Pro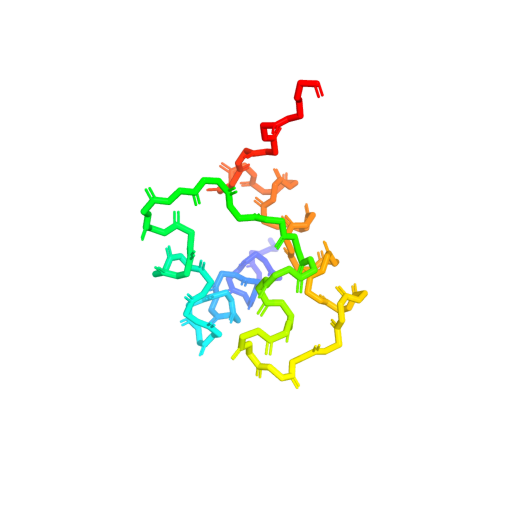tein AF-A0A3C1Z3A3-F1 (afdb_monomer_lite)

Sequence (60 aa):
GYYWETKILLTAVKLDVFSLLDGQGHSAAELAERLGADERTLELLLNALVAIRLLSKSGH

Structure (mmCIF, N/CA/C/O backbone):
data_AF-A0A3C1Z3A3-F1
#
_entry.id   AF-A0A3C1Z3A3-F1
#
loop_
_atom_site.group_PDB
_atom_site.id
_atom_site.type_symbol
_atom_site.label_atom_id
_atom_site.label_alt_id
_atom_site.label_comp_id
_atom_site.label_asym_id
_atom_site.label_entity_id
_atom_site.label_seq_id
_atom_site.pdbx_PDB_ins_code
_atom_site.Cartn_x
_atom_site.Cartn_y
_atom_site.Cartn_z
_atom_site.occupancy
_atom_site.B_iso_or_equiv
_atom_site.auth_seq_id
_atom_site.auth_comp_id
_atom_site.auth_asym_id
_atom_site.auth_atom_id
_atom_site.pdbx_PDB_model_num
ATOM 1 N N . GLY A 1 1 ? 15.762 -8.219 -13.994 1.00 57.12 1 GLY A N 1
ATOM 2 C CA . GLY A 1 1 ? 15.761 -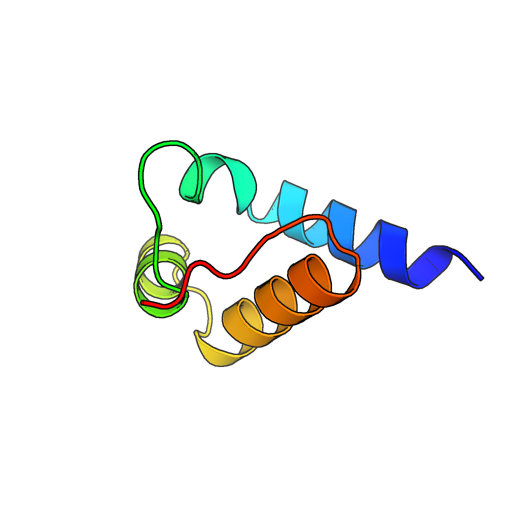7.780 -12.590 1.00 57.12 1 GLY A CA 1
ATOM 3 C C . GLY A 1 1 ? 14.351 -7.463 -12.143 1.00 57.12 1 GLY A C 1
ATOM 4 O O . GLY A 1 1 ? 14.020 -6.299 -12.073 1.00 57.12 1 GLY A O 1
ATOM 5 N N . TYR A 1 2 ? 13.545 -8.491 -11.852 1.00 62.66 2 TYR A N 1
ATOM 6 C CA . TYR A 1 2 ? 12.096 -8.381 -11.577 1.00 62.66 2 TYR A CA 1
ATOM 7 C C . TYR A 1 2 ? 11.752 -8.399 -10.070 1.00 62.66 2 TYR A C 1
ATOM 9 O O . TYR A 1 2 ? 10.601 -8.303 -9.661 1.00 62.66 2 TYR A O 1
ATOM 17 N N . TYR A 1 3 ? 12.770 -8.554 -9.217 1.00 73.06 3 TYR A N 1
ATOM 18 C CA . TYR A 1 3 ? 12.607 -8.817 -7.785 1.00 73.06 3 TYR A CA 1
ATOM 19 C C . TYR A 1 3 ? 11.937 -7.667 -7.017 1.00 73.06 3 TYR A C 1
ATOM 21 O O . TYR A 1 3 ? 11.207 -7.902 -6.055 1.00 73.06 3 TYR A O 1
ATOM 29 N N . TRP A 1 4 ? 12.176 -6.425 -7.441 1.00 74.69 4 TRP A N 1
ATOM 30 C CA . TRP A 1 4 ? 11.647 -5.237 -6.773 1.00 74.69 4 TRP A CA 1
ATOM 31 C C . TRP A 1 4 ? 10.172 -4.997 -7.106 1.00 74.69 4 TRP A C 1
ATOM 33 O O . TRP A 1 4 ? 9.388 -4.758 -6.194 1.00 74.69 4 TRP A O 1
ATOM 43 N N . GLU A 1 5 ? 9.765 -5.173 -8.365 1.00 77.12 5 GLU A N 1
ATOM 44 C CA . GLU A 1 5 ? 8.359 -5.075 -8.788 1.00 77.12 5 GLU A CA 1
ATOM 45 C C . GLU A 1 5 ? 7.476 -6.102 -8.072 1.00 77.12 5 GLU A C 1
ATOM 47 O O . GLU A 1 5 ? 6.432 -5.753 -7.522 1.00 77.12 5 GLU A O 1
ATOM 52 N N . THR A 1 6 ? 7.927 -7.358 -7.978 1.00 83.19 6 THR A N 1
ATOM 53 C CA . THR A 1 6 ? 7.185 -8.401 -7.255 1.00 83.19 6 THR A CA 1
ATOM 54 C C . THR A 1 6 ? 7.066 -8.097 -5.762 1.00 83.19 6 THR A C 1
ATOM 56 O O . THR A 1 6 ? 6.022 -8.354 -5.166 1.00 83.19 6 THR A O 1
ATOM 59 N N . LYS A 1 7 ? 8.103 -7.519 -5.143 1.00 83.06 7 LYS A N 1
ATOM 60 C CA . LYS A 1 7 ? 8.048 -7.091 -3.738 1.00 83.06 7 LYS A CA 1
ATOM 61 C C . LYS A 1 7 ? 7.072 -5.944 -3.508 1.00 83.06 7 LYS A C 1
ATOM 63 O O . LYS A 1 7 ? 6.364 -5.964 -2.502 1.00 83.06 7 LYS A O 1
ATOM 68 N N . ILE A 1 8 ? 7.030 -4.973 -4.418 1.00 83.12 8 ILE A N 1
ATOM 69 C CA . ILE A 1 8 ? 6.095 -3.844 -4.354 1.00 83.12 8 ILE A CA 1
ATOM 70 C C . ILE A 1 8 ? 4.661 -4.368 -4.476 1.00 83.12 8 ILE A C 1
ATOM 72 O O . ILE A 1 8 ? 3.832 -4.069 -3.619 1.00 83.12 8 ILE A O 1
ATOM 76 N N . LEU A 1 9 ? 4.399 -5.237 -5.458 1.00 82.75 9 LEU A N 1
ATOM 77 C CA . LEU A 1 9 ? 3.094 -5.870 -5.645 1.00 82.75 9 LEU A CA 1
ATOM 78 C C . LEU A 1 9 ? 2.669 -6.694 -4.421 1.00 82.75 9 LEU A C 1
ATOM 80 O O . LEU A 1 9 ? 1.560 -6.528 -3.924 1.00 82.75 9 LEU A O 1
ATOM 84 N N . LEU A 1 10 ? 3.553 -7.546 -3.893 1.00 85.19 10 LEU A N 1
ATOM 85 C CA . LEU A 1 10 ? 3.247 -8.366 -2.718 1.00 85.19 10 LEU A CA 1
ATOM 86 C C . LEU A 1 10 ? 2.957 -7.508 -1.482 1.00 85.19 10 LEU A C 1
ATOM 88 O O . LEU A 1 10 ? 2.081 -7.848 -0.695 1.00 85.19 10 LEU A O 1
ATOM 92 N N . THR A 1 11 ? 3.684 -6.405 -1.306 1.00 85.44 11 THR A N 1
ATOM 93 C CA . THR A 1 11 ? 3.451 -5.458 -0.206 1.00 85.44 11 THR A CA 1
ATOM 94 C C . THR A 1 11 ? 2.094 -4.777 -0.348 1.00 85.44 11 THR A C 1
ATOM 96 O O . THR A 1 11 ? 1.353 -4.705 0.626 1.00 85.44 11 THR A O 1
ATOM 99 N N . ALA A 1 12 ? 1.734 -4.350 -1.559 1.00 82.19 12 ALA A N 1
ATOM 100 C CA . ALA A 1 12 ? 0.437 -3.744 -1.842 1.00 82.19 12 ALA A CA 1
ATOM 101 C C . ALA A 1 12 ? -0.734 -4.705 -1.588 1.00 82.19 12 ALA A C 1
ATOM 103 O O . ALA A 1 12 ? -1.739 -4.301 -1.011 1.00 82.19 12 ALA A O 1
ATOM 104 N N . VAL A 1 13 ? -0.578 -5.984 -1.953 1.00 84.62 13 VAL A N 1
ATOM 105 C CA . VAL A 1 13 ? -1.556 -7.041 -1.648 1.00 84.62 13 VAL A CA 1
ATOM 106 C C . VAL A 1 13 ? -1.618 -7.321 -0.145 1.00 84.62 13 VAL A C 1
ATOM 108 O O . VAL A 1 13 ? -2.701 -7.431 0.410 1.00 84.62 13 VAL A O 1
ATOM 111 N N . LYS A 1 14 ? -0.473 -7.399 0.545 1.00 84.06 14 LYS A N 1
ATOM 112 C CA . LYS A 1 14 ? -0.426 -7.626 2.001 1.00 84.06 14 LYS A CA 1
ATOM 113 C C . LYS A 1 14 ? -1.076 -6.512 2.815 1.00 84.06 14 LYS A C 1
ATOM 115 O O . LYS A 1 14 ? -1.617 -6.787 3.878 1.00 84.06 14 LYS A O 1
ATOM 120 N N . LEU A 1 15 ? -0.958 -5.276 2.345 1.00 79.25 15 LEU A N 1
ATOM 121 C CA . LEU A 1 15 ? -1.578 -4.099 2.948 1.00 79.25 15 LEU A CA 1
ATOM 122 C C . LEU A 1 15 ? -3.021 -3.894 2.477 1.00 79.25 15 LEU A C 1
ATOM 124 O O . LEU A 1 15 ? -3.634 -2.903 2.849 1.00 79.25 15 LEU A O 1
ATOM 128 N N . ASP A 1 16 ? -3.543 -4.800 1.647 1.00 81.56 16 ASP A N 1
ATOM 129 C CA . ASP A 1 16 ? -4.909 -4.753 1.128 1.00 81.56 16 ASP A CA 1
ATOM 130 C C . ASP A 1 16 ? -5.246 -3.417 0.431 1.00 81.56 16 ASP A C 1
ATOM 132 O O . ASP A 1 16 ? -6.389 -2.967 0.392 1.00 81.56 16 ASP A O 1
ATOM 136 N N . VAL A 1 17 ? -4.226 -2.772 -0.157 1.00 78.31 17 VAL A N 1
ATOM 137 C CA . VAL A 1 17 ? -4.333 -1.436 -0.771 1.00 78.31 17 VAL A CA 1
ATOM 138 C C . VAL A 1 17 ? -5.373 -1.435 -1.887 1.00 78.31 17 VAL A C 1
ATOM 140 O O . VAL A 1 17 ? -6.095 -0.460 -2.056 1.00 78.31 17 VAL A O 1
ATOM 143 N N . PHE A 1 18 ? -5.475 -2.536 -2.634 1.00 79.44 18 PHE A N 1
ATOM 144 C CA . PHE A 1 18 ? -6.450 -2.679 -3.714 1.00 79.44 18 PHE A CA 1
ATOM 145 C C . PHE A 1 18 ? -7.887 -2.729 -3.199 1.00 79.44 18 PHE A C 1
ATOM 147 O O . PHE A 1 18 ? -8.726 -2.040 -3.761 1.00 79.44 18 PHE A O 1
ATOM 154 N N . SER A 1 19 ? -8.163 -3.466 -2.121 1.00 78.88 19 SER A N 1
ATOM 155 C CA . SER A 1 19 ? -9.498 -3.504 -1.511 1.00 78.88 19 SER A CA 1
ATOM 156 C C . SER A 1 19 ? -9.886 -2.157 -0.918 1.00 78.88 19 SER A C 1
ATOM 158 O O . SER A 1 19 ? -11.046 -1.773 -0.947 1.00 78.88 19 SER A O 1
ATOM 160 N N . LEU A 1 20 ? -8.916 -1.408 -0.391 1.00 73.44 20 LEU A N 1
ATOM 161 C CA . LEU A 1 20 ? -9.178 -0.069 0.119 1.00 73.44 20 LEU A CA 1
ATOM 162 C C . LEU A 1 20 ? -9.399 0.961 -0.995 1.00 73.44 20 LEU A C 1
ATOM 164 O O . LEU A 1 20 ? -10.020 1.983 -0.741 1.00 73.44 20 LEU A O 1
ATOM 168 N N . LEU A 1 21 ? -8.885 0.716 -2.202 1.00 73.31 21 LEU A N 1
ATOM 169 C CA . LEU A 1 21 ? -9.166 1.506 -3.405 1.00 73.31 21 LEU A CA 1
ATOM 170 C C . LEU A 1 21 ? -10.444 1.033 -4.129 1.00 73.31 21 LEU A C 1
ATOM 172 O O . LEU A 1 21 ? -10.962 1.755 -4.984 1.00 73.31 21 LEU A O 1
ATOM 176 N N . ASP A 1 22 ? -10.944 -0.162 -3.801 1.00 68.12 22 ASP A N 1
ATOM 177 C CA . ASP A 1 22 ? -12.166 -0.750 -4.346 1.00 68.12 22 ASP A CA 1
ATOM 178 C C . ASP A 1 22 ? -13.387 -0.073 -3.710 1.00 68.12 22 ASP A C 1
ATOM 180 O O . ASP A 1 22 ? -13.824 -0.392 -2.607 1.00 68.12 22 ASP A O 1
ATOM 184 N N . GLY A 1 23 ? -13.908 0.948 -4.388 1.00 60.41 23 GLY A N 1
ATOM 185 C CA . GLY A 1 23 ? -15.149 1.603 -3.982 1.00 60.41 23 GLY A CA 1
ATOM 186 C C . GLY A 1 23 ? -15.210 3.067 -4.376 1.00 60.41 23 GLY A C 1
ATOM 187 O O . GLY A 1 23 ? -16.177 3.476 -5.012 1.00 60.41 23 GLY A O 1
ATOM 188 N N . GLN A 1 24 ? -14.180 3.855 -4.058 1.00 61.47 24 GLN A N 1
ATOM 189 C CA . GLN A 1 24 ? -14.052 5.270 -4.430 1.00 61.47 24 GLN A CA 1
ATOM 190 C C . GLN A 1 24 ? -12.567 5.661 -4.485 1.00 61.47 24 GLN A C 1
ATOM 192 O O . GLN A 1 24 ? -11.723 5.019 -3.868 1.00 61.47 24 GLN A O 1
ATOM 197 N N . GLY A 1 25 ? -12.223 6.707 -5.242 1.00 62.53 25 GLY A N 1
ATOM 198 C CA . GLY A 1 25 ? -10.853 7.220 -5.277 1.00 62.53 25 GLY A CA 1
ATOM 199 C C . GLY A 1 25 ? -10.428 7.706 -3.892 1.00 62.53 25 GLY A C 1
ATOM 200 O O . GLY A 1 25 ? -10.820 8.795 -3.486 1.00 62.53 25 GLY A O 1
ATOM 201 N N . HIS A 1 26 ? -9.650 6.898 -3.175 1.00 70.69 26 HIS A N 1
ATOM 202 C CA . HIS A 1 26 ? -9.152 7.250 -1.852 1.00 70.69 26 HIS A CA 1
ATOM 203 C C . HIS A 1 26 ? -7.798 7.952 -1.939 1.00 70.69 26 HIS A C 1
ATOM 205 O O . HIS A 1 26 ? -6.897 7.548 -2.680 1.00 70.69 26 HIS A O 1
ATOM 211 N N . SER A 1 27 ? -7.659 9.016 -1.152 1.00 74.56 27 SER A N 1
ATOM 212 C CA . SER A 1 27 ? -6.384 9.704 -0.965 1.00 74.56 27 SER A CA 1
ATOM 213 C C . SER A 1 27 ? -5.453 8.870 -0.085 1.00 74.56 27 SER A C 1
ATOM 215 O O . SER A 1 27 ? -5.903 8.129 0.787 1.00 74.56 27 SER A O 1
ATOM 217 N N . ALA A 1 28 ? -4.141 9.030 -0.274 1.00 77.75 28 ALA A N 1
ATOM 218 C CA . ALA A 1 28 ? -3.137 8.346 0.543 1.00 77.75 28 ALA A CA 1
ATOM 219 C C . ALA A 1 28 ? -3.312 8.618 2.048 1.00 77.75 28 ALA A C 1
ATOM 221 O O . ALA A 1 28 ? -3.137 7.702 2.843 1.00 77.75 28 ALA A O 1
ATOM 222 N N . ALA A 1 29 ? -3.739 9.832 2.410 1.00 80.00 29 ALA A N 1
ATOM 223 C CA . ALA A 1 29 ? -4.095 10.213 3.775 1.00 80.00 29 ALA A CA 1
ATOM 224 C C . ALA A 1 29 ? -5.200 9.318 4.364 1.00 80.00 29 ALA A C 1
ATOM 226 O O . ALA A 1 29 ? -5.000 8.675 5.388 1.00 80.00 29 ALA A O 1
ATOM 227 N N . GLU A 1 30 ? -6.335 9.183 3.667 1.00 80.94 30 GLU A N 1
ATOM 228 C CA . GLU A 1 30 ? -7.454 8.355 4.139 1.00 80.94 30 GLU A CA 1
ATOM 229 C C . GLU A 1 30 ? -7.074 6.879 4.274 1.00 80.94 30 GLU A C 1
ATOM 231 O O . GLU A 1 30 ? -7.490 6.198 5.213 1.00 80.94 30 GLU A O 1
ATOM 236 N N . LEU A 1 31 ? -6.276 6.373 3.333 1.00 80.88 31 LEU A N 1
ATOM 237 C CA . LEU A 1 31 ? -5.778 5.005 3.387 1.00 80.88 31 LEU A CA 1
ATOM 238 C C . LEU A 1 31 ? -4.841 4.809 4.585 1.00 80.88 31 LEU A C 1
ATOM 240 O O . LEU A 1 31 ? -4.935 3.792 5.268 1.00 80.88 31 LEU A O 1
ATOM 244 N N . ALA A 1 32 ? -3.969 5.779 4.859 1.00 83.81 32 ALA A N 1
ATOM 245 C CA . ALA A 1 32 ? -3.025 5.740 5.969 1.00 83.81 32 ALA A CA 1
ATOM 246 C C . ALA A 1 32 ? -3.744 5.769 7.318 1.00 83.81 32 ALA A C 1
ATOM 248 O O . ALA A 1 32 ? -3.431 4.959 8.189 1.00 83.81 32 ALA A O 1
ATOM 249 N N . GLU A 1 33 ? -4.771 6.608 7.455 1.00 83.75 33 GLU A N 1
ATOM 250 C CA . GLU A 1 33 ? -5.611 6.658 8.652 1.00 83.75 33 GLU A CA 1
ATOM 251 C C . GLU A 1 33 ? -6.383 5.351 8.871 1.00 83.75 33 GLU A C 1
ATOM 253 O O . GLU A 1 33 ? -6.407 4.833 9.987 1.00 83.75 33 GLU A O 1
ATOM 258 N N . ARG A 1 34 ? -6.953 4.757 7.813 1.00 81.00 34 ARG A N 1
ATOM 259 C CA . ARG A 1 34 ? -7.654 3.461 7.908 1.00 81.00 34 ARG A CA 1
ATOM 260 C C . ARG A 1 34 ? -6.724 2.298 8.241 1.00 81.00 34 ARG A C 1
ATOM 262 O O . ARG A 1 34 ? -7.118 1.398 8.978 1.00 81.00 34 ARG A O 1
ATOM 269 N N . LEU A 1 35 ? -5.511 2.303 7.691 1.00 77.88 35 LEU A N 1
ATOM 270 C CA . LEU A 1 35 ? -4.498 1.272 7.928 1.00 77.88 35 LEU A CA 1
ATOM 271 C C . LEU A 1 35 ? -3.726 1.481 9.238 1.00 77.88 35 LEU A C 1
ATOM 273 O O . LEU A 1 35 ? -3.017 0.570 9.664 1.00 77.88 35 LEU A O 1
ATOM 277 N N . GLY A 1 36 ? -3.814 2.663 9.858 1.00 81.31 36 GLY A N 1
ATOM 278 C CA . GLY A 1 36 ? -2.915 3.064 10.944 1.00 81.31 36 GLY A CA 1
ATOM 279 C C . GLY A 1 36 ? -1.446 3.084 10.504 1.00 81.31 36 GLY A C 1
ATOM 280 O O . GLY A 1 36 ? -0.550 2.813 11.303 1.00 81.31 36 GLY A O 1
ATOM 281 N N . ALA A 1 37 ? -1.206 3.327 9.215 1.00 82.19 37 ALA A N 1
ATOM 282 C CA . ALA A 1 37 ? 0.113 3.352 8.607 1.00 82.19 37 ALA A CA 1
ATOM 283 C C . ALA A 1 37 ? 0.611 4.791 8.453 1.00 82.19 37 ALA A C 1
ATOM 285 O O . ALA A 1 37 ? -0.159 5.747 8.462 1.00 82.19 37 ALA A O 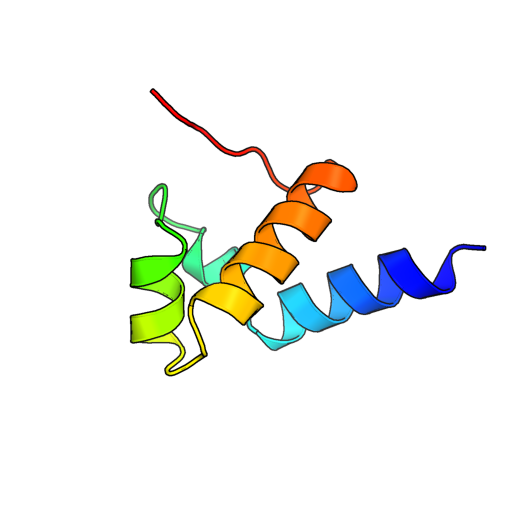1
ATOM 286 N N . ASP A 1 38 ? 1.919 4.944 8.278 1.00 86.25 38 ASP A N 1
ATOM 287 C CA . ASP A 1 38 ? 2.521 6.254 8.058 1.00 86.25 38 ASP A CA 1
ATOM 288 C C . ASP A 1 38 ? 2.181 6.759 6.644 1.00 86.25 38 ASP A C 1
ATOM 290 O O . ASP A 1 38 ? 2.525 6.104 5.651 1.00 86.25 38 ASP A O 1
ATOM 294 N N . GLU A 1 39 ? 1.518 7.917 6.547 1.00 85.12 39 GLU A N 1
ATOM 295 C CA . GLU A 1 39 ? 1.050 8.510 5.282 1.00 85.12 39 GLU A CA 1
ATOM 296 C C . GLU A 1 39 ? 2.160 8.580 4.236 1.00 85.12 39 GLU A C 1
ATOM 298 O O . GLU A 1 39 ? 1.979 8.121 3.109 1.00 85.12 39 GLU A O 1
ATOM 303 N N . ARG A 1 40 ? 3.350 9.053 4.623 1.00 85.19 40 ARG A N 1
ATOM 304 C CA . ARG A 1 40 ? 4.499 9.146 3.714 1.00 85.19 40 ARG A CA 1
ATOM 305 C C . ARG A 1 40 ? 4.918 7.797 3.153 1.00 85.19 40 ARG A C 1
ATOM 307 O O . ARG A 1 40 ? 5.279 7.698 1.981 1.00 85.19 40 ARG A O 1
ATOM 314 N N . THR A 1 41 ? 4.909 6.761 3.988 1.00 84.62 41 THR A N 1
ATOM 315 C CA . THR A 1 41 ? 5.291 5.408 3.565 1.00 84.62 41 THR A CA 1
ATOM 316 C C . THR A 1 41 ? 4.271 4.860 2.575 1.00 84.62 41 THR A C 1
ATOM 318 O O . THR A 1 41 ? 4.641 4.252 1.566 1.00 84.62 41 THR A O 1
ATOM 321 N N . LEU A 1 42 ? 2.991 5.120 2.830 1.00 84.81 42 LEU A N 1
ATOM 322 C CA . LEU A 1 42 ? 1.906 4.692 1.964 1.00 84.81 42 LEU A CA 1
ATOM 323 C C . LEU A 1 42 ? 1.880 5.466 0.643 1.00 84.81 42 LEU A C 1
ATOM 325 O O . LEU A 1 42 ? 1.726 4.858 -0.413 1.00 84.81 42 LEU A O 1
ATOM 329 N N . GLU A 1 43 ? 2.124 6.776 0.668 1.00 86.25 43 GLU A N 1
ATOM 330 C CA . GLU A 1 43 ? 2.316 7.590 -0.533 1.00 86.25 43 GLU A CA 1
ATOM 331 C C . GLU A 1 43 ? 3.473 7.081 -1.386 1.00 86.25 43 GLU A C 1
ATOM 333 O O . GLU A 1 43 ? 3.360 7.031 -2.611 1.00 86.25 43 GLU A O 1
ATOM 338 N N . LEU A 1 44 ? 4.589 6.692 -0.766 1.00 86.75 44 LEU A N 1
ATOM 339 C CA . LEU A 1 44 ? 5.732 6.149 -1.491 1.00 86.75 44 LEU A CA 1
ATOM 340 C C . LEU A 1 44 ? 5.365 4.831 -2.186 1.00 86.75 44 LEU A C 1
ATOM 342 O O . LEU A 1 44 ? 5.701 4.632 -3.354 1.00 86.75 44 LEU A O 1
ATOM 346 N N . LEU A 1 45 ? 4.641 3.952 -1.487 1.00 83.88 45 LEU A N 1
ATOM 347 C CA . LEU A 1 45 ? 4.152 2.689 -2.034 1.00 83.88 45 LEU A CA 1
ATOM 348 C C . LEU A 1 45 ? 3.174 2.923 -3.193 1.00 83.88 45 LEU A C 1
ATOM 350 O O . LEU A 1 45 ? 3.324 2.313 -4.249 1.00 83.88 45 LEU A O 1
ATOM 354 N N . LEU A 1 46 ? 2.210 3.830 -3.027 1.00 83.44 46 LEU A N 1
ATOM 355 C CA . LEU A 1 46 ? 1.245 4.200 -4.064 1.00 83.44 46 LEU A CA 1
ATOM 356 C C . LEU A 1 46 ? 1.944 4.805 -5.286 1.00 83.44 46 LEU A C 1
ATOM 358 O O . LEU A 1 46 ? 1.660 4.401 -6.410 1.00 83.44 46 LEU A O 1
ATOM 362 N N . ASN A 1 47 ? 2.907 5.707 -5.089 1.00 85.19 47 ASN A N 1
ATOM 363 C CA . ASN A 1 47 ? 3.713 6.253 -6.183 1.00 85.19 47 ASN A CA 1
ATOM 364 C C . ASN A 1 47 ? 4.520 5.164 -6.897 1.00 85.19 47 ASN A C 1
ATOM 366 O O . ASN A 1 47 ? 4.598 5.178 -8.123 1.00 85.19 47 ASN A O 1
ATOM 370 N N . ALA A 1 48 ? 5.080 4.196 -6.167 1.00 87.00 48 ALA A N 1
ATOM 371 C CA . ALA A 1 48 ? 5.774 3.065 -6.772 1.00 87.00 48 ALA A CA 1
ATOM 372 C C . ALA A 1 48 ? 4.820 2.206 -7.617 1.00 87.00 48 ALA A C 1
ATOM 374 O O . ALA A 1 48 ? 5.165 1.851 -8.740 1.00 87.00 48 ALA A O 1
ATOM 375 N N . LEU A 1 49 ? 3.608 1.935 -7.121 1.00 83.44 49 LEU A N 1
ATOM 376 C CA . LEU A 1 49 ? 2.555 1.218 -7.850 1.00 83.44 49 LEU A CA 1
ATOM 377 C C . LEU A 1 49 ? 2.104 1.967 -9.115 1.00 83.44 49 LEU A C 1
ATOM 379 O O . LEU A 1 49 ? 1.873 1.341 -10.151 1.00 83.44 49 LEU A O 1
ATOM 383 N N . VAL A 1 50 ? 2.027 3.298 -9.060 1.00 85.44 50 VAL A N 1
ATOM 384 C CA . VAL A 1 50 ? 1.764 4.150 -10.231 1.00 85.44 50 VAL A CA 1
ATOM 385 C C . VAL A 1 50 ? 2.932 4.105 -11.219 1.00 85.44 50 VAL A C 1
ATOM 387 O O . VAL A 1 50 ? 2.714 3.974 -12.423 1.00 85.44 50 VAL A O 1
ATOM 390 N N . ALA A 1 51 ? 4.176 4.145 -10.734 1.00 85.25 51 ALA A N 1
ATOM 391 C CA . ALA A 1 51 ? 5.374 4.078 -11.571 1.00 85.25 51 ALA A CA 1
ATOM 392 C C . ALA A 1 51 ? 5.469 2.756 -12.352 1.00 85.25 51 ALA A C 1
ATOM 394 O O . ALA A 1 51 ? 5.886 2.758 -13.509 1.00 85.25 51 ALA A O 1
ATOM 395 N N . ILE A 1 52 ? 5.013 1.646 -11.760 1.00 85.12 52 ILE A N 1
ATOM 396 C CA . ILE A 1 52 ? 4.918 0.336 -12.430 1.00 85.12 52 ILE A CA 1
ATOM 397 C C . ILE A 1 52 ? 3.589 0.135 -13.181 1.00 85.12 52 ILE A C 1
ATOM 399 O O . ILE A 1 52 ? 3.289 -0.969 -13.626 1.00 85.12 52 ILE A O 1
ATOM 403 N N . ARG A 1 53 ? 2.800 1.207 -13.355 1.00 81.69 53 ARG A N 1
ATOM 404 C CA . ARG A 1 53 ? 1.528 1.255 -14.102 1.00 81.69 53 ARG A CA 1
ATOM 405 C C . ARG A 1 53 ? 0.445 0.301 -13.587 1.00 81.69 53 ARG A C 1
ATOM 407 O O . ARG A 1 53 ? -0.453 -0.062 -14.343 1.00 81.69 53 ARG A O 1
ATOM 414 N N . LEU A 1 54 ? 0.512 -0.090 -12.315 1.00 79.88 54 LEU A N 1
ATOM 415 C CA . LEU A 1 54 ? -0.529 -0.893 -11.667 1.00 79.88 54 LEU A CA 1
ATOM 416 C C . LEU A 1 54 ? -1.659 -0.040 -11.094 1.00 79.88 54 LEU A C 1
ATOM 418 O O . LEU A 1 54 ? -2.785 -0.513 -10.989 1.00 79.88 54 LEU A O 1
ATOM 422 N N . LEU A 1 55 ? -1.362 1.207 -10.731 1.00 78.44 55 LEU A N 1
ATOM 423 C CA . LEU A 1 55 ? -2.345 2.189 -10.288 1.00 78.44 55 LEU A CA 1
ATOM 424 C C . LEU A 1 55 ? -2.265 3.443 -11.158 1.00 78.44 55 LEU A C 1
ATOM 426 O O . LEU A 1 55 ? -1.232 3.743 -11.755 1.00 78.44 55 LEU A O 1
ATOM 430 N N . SER A 1 56 ? -3.357 4.199 -11.204 1.00 72.44 56 SER A N 1
ATOM 431 C CA . SER A 1 56 ? -3.394 5.518 -11.831 1.00 72.44 56 SER A CA 1
ATOM 432 C C . SER A 1 56 ? -3.822 6.549 -10.797 1.00 72.44 56 SER A C 1
ATOM 434 O O . SER A 1 56 ? -4.854 6.387 -10.145 1.00 72.44 56 SER A O 1
ATOM 436 N N . LYS A 1 57 ? -3.029 7.612 -10.639 1.00 74.19 57 LYS A N 1
ATOM 437 C CA . LYS A 1 57 ? -3.395 8.741 -9.783 1.00 74.19 57 LYS A CA 1
ATOM 438 C C . LYS A 1 57 ? -4.366 9.629 -10.555 1.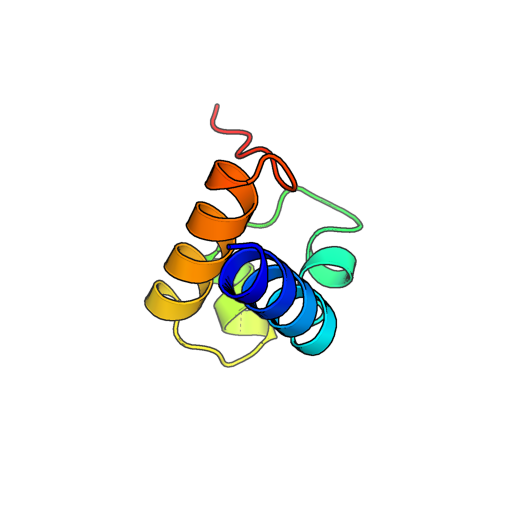00 74.19 57 LYS A C 1
ATOM 440 O O . LYS A 1 57 ? -3.966 10.331 -11.479 1.0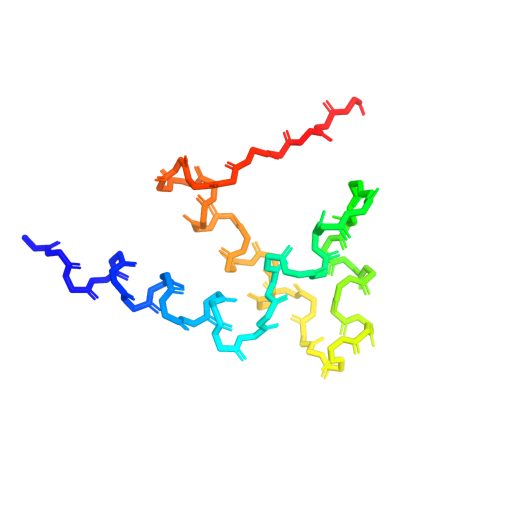0 74.19 57 LYS A O 1
ATOM 445 N N . SER A 1 58 ? -5.635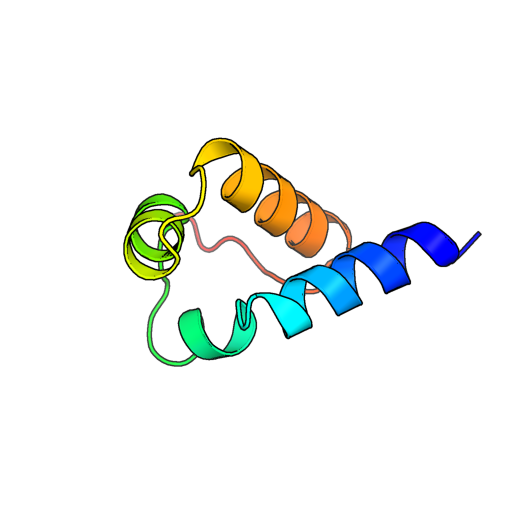 9.593 -10.166 1.00 66.12 58 SER A N 1
ATOM 446 C CA . SER A 1 58 ? -6.663 10.481 -10.710 1.00 66.12 58 SER A CA 1
ATOM 447 C C . SER A 1 58 ? -6.619 11.800 -9.939 1.00 66.12 58 SER A C 1
ATOM 449 O O . SER A 1 58 ? -7.259 11.933 -8.902 1.00 66.12 58 SER A O 1
ATOM 451 N N . GLY A 1 59 ? -5.782 12.736 -10.385 1.00 60.62 59 GLY A N 1
ATOM 452 C CA . GLY A 1 59 ? -5.785 14.115 -9.894 1.00 60.62 59 GLY A CA 1
ATOM 453 C C . GLY A 1 59 ? -6.617 14.976 -10.836 1.00 60.62 59 GLY A C 1
ATOM 454 O O . GLY A 1 59 ? -6.281 15.052 -12.017 1.00 60.62 59 GLY A O 1
ATOM 455 N N . HIS A 1 60 ? -7.698 15.568 -10.330 1.00 41.91 60 HIS A N 1
ATOM 456 C CA . HIS A 1 60 ? -8.338 16.722 -10.959 1.00 41.91 60 HIS A CA 1
ATOM 457 C C . HIS A 1 60 ? -7.788 17.985 -10.300 1.00 41.91 60 HIS A C 1
ATOM 459 O O . HIS A 1 60 ? -7.667 17.964 -9.053 1.00 41.91 60 HIS A O 1
#

Radius of gyration: 11.14 Å; chains: 1; bounding box: 31×26×25 Å

Foldseek 3Di:
DCVVVVVLVVVCVVLVVVVVCPPDNDDLVVSCVVSVHDSVVSVVSQVVCVVVVNDDDDDD

Secondary structure (DSSP, 8-state):
--HHHHHHHHHHHHTTHHHHHSSS---HHHHHHHHT--HHHHHHHHHHHHHTTSS-----

pLDDT: mean 78.05, std 8.93, range [41.91, 87.0]